Protein AF-A0A6M1KVC0-F1 (afdb_monomer_lite)

Sequence (128 aa):
MLDNHPVDYFQGQLWMDVLYTNIQKSKETQLKGFWIYEFRTRIKNKGYGSLLLSEALWYISQHFGTSIEFEGWLSFVDERDPENHARRDHIYQKFGFEIDGEYTYLRGISLEKILEEKAKRNRRNRSS

Structure (mmCIF, N/CA/C/O backbone):
data_AF-A0A6M1KVC0-F1
#
_entry.id   AF-A0A6M1KVC0-F1
#
loop_
_atom_site.group_PDB
_atom_site.id
_atom_site.type_symbol
_atom_site.label_atom_id
_atom_site.label_alt_id
_atom_site.label_comp_id
_atom_site.label_asym_id
_atom_site.label_entity_id
_atom_site.label_seq_id
_atom_site.pdbx_PDB_ins_code
_atom_site.Cartn_x
_atom_site.Cartn_y
_atom_site.Cartn_z
_atom_site.occupancy
_atom_site.B_iso_or_equiv
_atom_site.auth_seq_id
_atom_site.auth_comp_id
_atom_site.auth_asym_id
_atom_site.auth_atom_id
_atom_site.pdbx_PDB_model_num
ATOM 1 N N . MET A 1 1 ? 35.237 -21.350 0.167 1.00 38.47 1 MET A N 1
ATOM 2 C CA . MET A 1 1 ? 34.481 -21.347 -1.098 1.00 38.47 1 MET A CA 1
ATOM 3 C C . MET A 1 1 ? 33.023 -21.239 -0.709 1.00 38.47 1 MET A C 1
ATOM 5 O O . MET A 1 1 ? 32.536 -22.155 -0.069 1.00 38.47 1 MET A O 1
ATOM 9 N N . LEU A 1 2 ? 32.418 -20.068 -0.909 1.00 41.12 2 LEU A N 1
ATOM 10 C CA . LEU A 1 2 ? 31.008 -19.826 -0.602 1.00 41.12 2 LEU A CA 1
ATOM 11 C C . LEU A 1 2 ? 30.175 -20.347 -1.771 1.00 41.12 2 LEU A C 1
ATOM 13 O O . LEU A 1 2 ? 30.508 -20.081 -2.925 1.00 41.12 2 LEU A O 1
ATOM 17 N N . ASP A 1 3 ? 29.147 -21.117 -1.442 1.00 41.72 3 ASP A N 1
ATOM 18 C CA . ASP A 1 3 ? 28.266 -21.802 -2.373 1.00 41.72 3 ASP A CA 1
ATOM 19 C C . ASP A 1 3 ? 27.636 -20.848 -3.396 1.00 41.72 3 ASP A C 1
ATOM 21 O O . ASP A 1 3 ? 26.901 -19.918 -3.060 1.00 41.72 3 ASP A O 1
ATOM 25 N N . ASN A 1 4 ? 27.896 -21.130 -4.673 1.00 46.66 4 ASN A N 1
ATOM 26 C CA . ASN A 1 4 ? 27.157 -20.595 -5.810 1.00 46.66 4 ASN A CA 1
ATOM 27 C C . ASN A 1 4 ? 25.770 -21.253 -5.871 1.00 46.66 4 ASN A C 1
ATOM 29 O O . ASN A 1 4 ? 25.509 -22.093 -6.732 1.00 46.66 4 ASN A O 1
ATOM 33 N N . HIS A 1 5 ? 24.866 -20.873 -4.974 1.00 42.44 5 HIS A N 1
ATOM 34 C CA . HIS A 1 5 ? 23.443 -21.093 -5.203 1.00 42.44 5 HIS A CA 1
ATOM 35 C C . HIS A 1 5 ? 22.883 -19.896 -5.987 1.00 42.44 5 HIS A C 1
ATOM 37 O O . HIS A 1 5 ? 22.816 -18.797 -5.430 1.00 42.44 5 HIS A O 1
ATOM 43 N N . PRO A 1 6 ? 22.453 -20.056 -7.254 1.00 47.53 6 PRO A N 1
ATOM 44 C CA . PRO A 1 6 ? 21.646 -19.046 -7.915 1.00 47.53 6 PRO A CA 1
ATOM 45 C C . PRO A 1 6 ? 20.246 -19.157 -7.318 1.00 47.53 6 PRO A C 1
ATOM 47 O O . PRO A 1 6 ? 19.381 -19.863 -7.828 1.00 47.53 6 PRO A O 1
ATOM 50 N N . VAL A 1 7 ? 20.035 -18.544 -6.159 1.00 49.78 7 VAL A N 1
ATOM 51 C CA . VAL A 1 7 ? 18.685 -18.420 -5.629 1.00 49.78 7 VAL A CA 1
ATOM 52 C C . VAL A 1 7 ? 18.113 -17.145 -6.242 1.00 49.78 7 VAL A C 1
ATOM 54 O O . VAL A 1 7 ? 18.458 -16.036 -5.838 1.00 49.78 7 VAL A O 1
ATOM 57 N N . ASP A 1 8 ? 17.253 -17.309 -7.244 1.00 60.81 8 ASP A N 1
ATOM 58 C CA . ASP A 1 8 ? 16.435 -16.257 -7.860 1.00 60.81 8 ASP A CA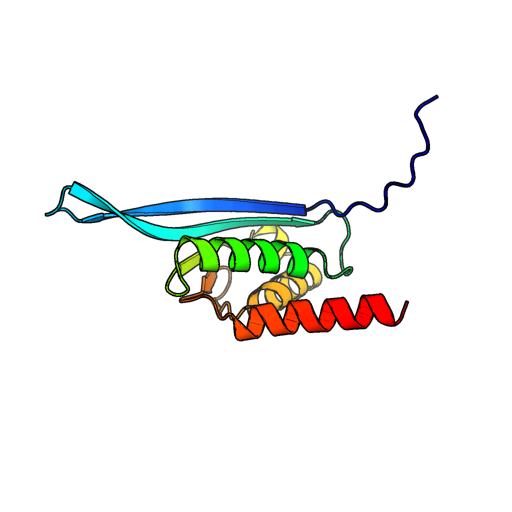 1
ATOM 59 C C . ASP A 1 8 ? 15.344 -15.756 -6.884 1.00 60.81 8 ASP A C 1
ATOM 61 O O . ASP A 1 8 ? 14.153 -15.757 -7.195 1.00 60.81 8 ASP A O 1
ATOM 65 N N . TYR A 1 9 ? 15.698 -15.377 -5.651 1.00 65.12 9 TYR A N 1
ATOM 66 C CA . TYR A 1 9 ? 14.710 -14.929 -4.666 1.00 65.12 9 TYR A CA 1
ATOM 67 C C . TYR A 1 9 ? 14.445 -13.427 -4.764 1.00 65.12 9 TYR A C 1
ATOM 69 O O . TYR A 1 9 ? 15.340 -12.588 -4.897 1.00 65.12 9 TYR A O 1
ATOM 77 N N . PHE A 1 10 ? 13.167 -13.075 -4.652 1.00 74.62 10 PHE A N 1
ATOM 78 C CA . PHE A 1 10 ? 12.741 -11.702 -4.446 1.00 74.62 10 PHE A CA 1
ATOM 79 C C . PHE A 1 10 ? 13.040 -11.278 -2.999 1.00 74.62 10 PHE A C 1
ATOM 81 O O . PHE A 1 10 ? 12.610 -11.932 -2.052 1.00 74.62 10 PHE A O 1
ATOM 88 N N . GLN A 1 11 ? 13.733 -10.147 -2.835 1.00 80.94 11 GLN A N 1
ATOM 89 C CA . GLN A 1 11 ? 13.882 -9.465 -1.551 1.00 80.94 11 GLN A CA 1
ATOM 90 C C . GLN A 1 11 ? 13.275 -8.059 -1.626 1.00 80.94 11 GLN A C 1
ATOM 92 O O . GLN A 1 11 ? 13.700 -7.215 -2.429 1.00 80.94 11 GLN A O 1
ATOM 97 N N . GLY A 1 12 ? 12.305 -7.803 -0.752 1.00 85.88 12 GLY A N 1
ATOM 98 C CA . GLY A 1 12 ? 11.697 -6.496 -0.545 1.00 85.88 12 GLY A CA 1
ATOM 99 C C . GLY A 1 12 ? 11.315 -6.284 0.915 1.00 85.88 12 GLY A C 1
ATOM 100 O O . GLY A 1 12 ? 11.240 -7.234 1.692 1.00 85.88 12 GLY A O 1
ATOM 101 N N . GLN A 1 13 ? 11.126 -5.024 1.283 1.00 89.50 13 GLN A N 1
ATOM 102 C CA . GLN A 1 13 ? 10.809 -4.580 2.634 1.00 89.50 13 GLN A CA 1
ATOM 103 C C . GLN A 1 13 ? 9.689 -3.542 2.564 1.00 89.50 13 GLN A C 1
ATOM 105 O O . GLN A 1 13 ? 9.729 -2.640 1.726 1.00 89.50 13 GLN A O 1
ATOM 110 N N . LEU A 1 14 ? 8.703 -3.690 3.445 1.00 90.38 14 LEU A N 1
ATOM 111 C CA . LEU A 1 14 ? 7.606 -2.752 3.652 1.00 90.38 14 LEU A CA 1
ATOM 112 C C . LEU A 1 14 ? 7.555 -2.450 5.148 1.00 90.38 14 LEU A C 1
ATOM 114 O O . LEU A 1 14 ? 7.411 -3.369 5.952 1.00 90.38 14 LEU A O 1
ATOM 118 N N . TRP A 1 15 ? 7.768 -1.190 5.507 1.00 90.94 15 TRP A N 1
ATOM 119 C CA . TRP A 1 15 ? 7.845 -0.729 6.889 1.00 90.94 15 TRP A CA 1
ATOM 120 C C . TRP A 1 15 ? 6.569 0.028 7.206 1.00 90.94 15 TRP A C 1
ATOM 122 O O . TRP A 1 15 ? 6.254 1.015 6.533 1.00 90.94 15 TRP A O 1
ATOM 132 N N . MET A 1 16 ? 5.835 -0.465 8.201 1.00 92.69 16 MET A N 1
ATOM 133 C CA . MET A 1 16 ? 4.544 0.087 8.578 1.00 92.69 16 MET A CA 1
ATOM 134 C C . MET A 1 16 ? 4.378 0.131 10.088 1.00 92.69 16 MET A C 1
ATOM 136 O O . MET A 1 16 ? 4.718 -0.843 10.761 1.00 92.69 16 MET A O 1
ATOM 140 N N . ASP A 1 17 ? 3.758 1.200 10.573 1.00 93.56 17 ASP A N 1
ATOM 141 C CA . ASP A 1 17 ? 3.148 1.215 11.898 1.00 93.56 17 ASP A CA 1
ATOM 142 C C . ASP A 1 17 ? 1.685 0.795 11.813 1.00 93.56 17 ASP A C 1
ATOM 144 O O . ASP A 1 17 ? 1.009 0.980 10.797 1.00 93.56 17 ASP A O 1
ATOM 148 N N . VAL A 1 18 ? 1.189 0.239 12.915 1.00 92.69 18 VAL A N 1
ATOM 149 C CA . VAL A 1 18 ? -0.220 -0.112 13.079 1.00 92.69 18 VAL A CA 1
ATOM 150 C C . VAL A 1 18 ? -0.889 0.959 13.927 1.00 92.69 18 VAL A C 1
ATOM 152 O O . VAL A 1 18 ? -0.480 1.216 15.058 1.00 92.69 18 VAL A O 1
ATOM 155 N N . LEU A 1 19 ? -1.933 1.576 13.385 1.00 90.44 19 LEU A N 1
ATOM 156 C CA . LEU A 1 19 ? -2.656 2.660 14.029 1.00 90.44 19 LEU A CA 1
ATOM 157 C C . LEU A 1 19 ? -3.898 2.102 14.715 1.00 90.44 19 LEU A C 1
ATOM 159 O O . LEU A 1 19 ? -4.809 1.592 14.065 1.00 90.44 19 LEU A O 1
ATOM 163 N N . TYR A 1 20 ? -3.953 2.245 16.032 1.00 88.75 20 TYR A N 1
ATOM 164 C CA . TYR A 1 20 ? -5.104 1.880 16.846 1.00 88.75 20 TYR A CA 1
ATOM 165 C C . TYR A 1 20 ? -5.755 3.130 17.432 1.00 88.75 20 TYR A C 1
ATOM 167 O O . TYR A 1 20 ? -5.065 4.051 17.866 1.00 88.75 20 TYR A O 1
ATOM 175 N N . THR A 1 21 ? -7.086 3.155 17.480 1.00 83.75 21 THR A N 1
ATOM 176 C CA . THR A 1 21 ? -7.843 4.198 18.175 1.00 83.75 21 THR A CA 1
ATOM 177 C C . THR A 1 21 ? -8.467 3.646 19.450 1.00 83.75 21 THR A C 1
ATOM 179 O O . THR A 1 21 ? -8.972 2.521 19.478 1.00 83.75 21 THR A O 1
ATOM 182 N N . ASN A 1 22 ? -8.424 4.446 20.515 1.00 77.00 22 ASN A N 1
ATOM 183 C CA . ASN A 1 22 ? -9.124 4.152 21.758 1.00 77.00 22 ASN A CA 1
ATOM 184 C C . ASN A 1 22 ? -10.521 4.756 21.695 1.00 77.00 22 ASN A C 1
ATOM 186 O O . ASN A 1 22 ? -10.684 5.979 21.659 1.00 77.00 22 ASN A O 1
ATOM 190 N N . ILE A 1 23 ? -11.541 3.907 21.767 1.00 71.12 23 ILE A N 1
ATOM 191 C CA . ILE A 1 23 ? -12.908 4.375 21.952 1.00 71.12 23 ILE A CA 1
ATOM 192 C C . ILE A 1 23 ? -13.041 4.730 23.438 1.00 71.12 23 ILE A C 1
ATOM 194 O O . ILE A 1 23 ? -13.230 3.860 24.288 1.00 71.12 23 ILE A O 1
ATOM 198 N N . GLN A 1 24 ? -12.912 6.026 23.763 1.00 59.78 24 GLN A N 1
ATOM 199 C CA . GLN A 1 24 ? -12.833 6.555 25.141 1.00 59.78 24 GLN A CA 1
ATOM 200 C C . GLN A 1 24 ? -13.958 6.077 26.082 1.00 59.78 24 GLN A C 1
ATOM 202 O O . GLN A 1 24 ? -13.806 6.157 27.298 1.00 59.78 24 GLN A O 1
ATOM 207 N N . LYS A 1 25 ? -15.074 5.563 25.547 1.00 59.19 25 LYS A N 1
ATOM 208 C CA . LYS A 1 25 ? -16.200 5.035 26.329 1.00 59.19 25 LYS A CA 1
ATOM 209 C C . LYS A 1 25 ? -16.193 3.518 26.560 1.00 59.19 25 LYS A C 1
ATOM 211 O O . LYS A 1 25 ? -16.791 3.103 27.546 1.00 59.19 25 LYS A O 1
ATOM 216 N N . SER A 1 26 ? -15.557 2.696 25.717 1.00 63.88 26 SER A N 1
ATOM 217 C CA . SER A 1 26 ? -15.686 1.225 25.802 1.00 63.88 26 SER A CA 1
ATOM 218 C C . SER A 1 26 ? -14.456 0.493 26.347 1.00 63.88 26 SER A C 1
ATOM 220 O O . SER A 1 26 ? -14.555 -0.695 26.630 1.00 63.88 26 SER A O 1
ATOM 222 N N . LYS A 1 27 ? -13.308 1.169 26.538 1.00 64.12 27 LYS A N 1
ATOM 223 C CA . LYS A 1 27 ? -11.991 0.521 26.772 1.00 64.12 27 LYS A CA 1
ATOM 224 C C . LYS A 1 27 ? -11.588 -0.464 25.661 1.00 64.12 27 LYS A C 1
ATOM 226 O O . LYS A 1 27 ? -10.641 -1.225 25.841 1.00 64.12 27 LYS A O 1
ATOM 231 N N . GLU A 1 28 ? -12.284 -0.453 24.529 1.00 72.19 28 GLU A N 1
ATOM 232 C CA . GLU A 1 28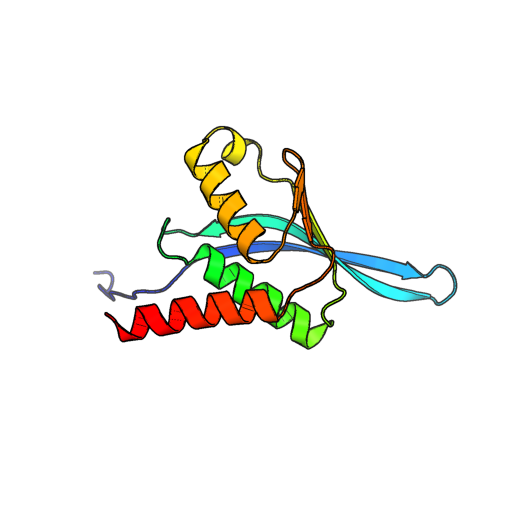 ? -11.938 -1.268 23.375 1.00 72.19 28 GLU A CA 1
ATOM 233 C C . GLU A 1 28 ? -11.004 -0.477 22.467 1.00 72.19 28 GLU A C 1
ATOM 235 O O . GLU A 1 28 ? -11.214 0.709 22.176 1.00 72.19 28 GLU A O 1
ATOM 240 N N . THR A 1 29 ? -9.966 -1.167 22.018 1.00 77.75 29 THR A N 1
ATOM 241 C CA . THR A 1 29 ? -9.028 -0.660 21.032 1.00 77.75 29 THR A CA 1
ATOM 242 C C . THR A 1 29 ? -9.468 -1.156 19.661 1.00 77.75 29 THR A C 1
ATOM 244 O O . THR A 1 29 ? -9.556 -2.365 19.445 1.00 77.75 29 THR A O 1
ATOM 247 N N . GLN A 1 30 ? -9.727 -0.246 18.723 1.00 83.94 30 GLN A N 1
ATOM 248 C CA . GLN A 1 30 ? -10.088 -0.604 17.352 1.00 83.94 30 GLN A CA 1
ATOM 249 C C . GLN A 1 30 ? -8.923 -0.309 16.410 1.00 83.94 30 GLN A C 1
ATOM 251 O O . GLN A 1 30 ? -8.308 0.758 16.488 1.00 83.94 30 GLN A O 1
ATOM 256 N N . LEU A 1 31 ? -8.615 -1.251 15.516 1.00 87.88 31 LEU A N 1
ATOM 257 C CA . LEU A 1 31 ? -7.676 -1.004 14.426 1.00 87.88 31 LEU A CA 1
ATOM 258 C C . LEU A 1 31 ? -8.240 0.110 13.536 1.00 87.88 31 LEU A C 1
ATOM 260 O O . LEU A 1 31 ? -9.327 -0.037 12.980 1.00 87.88 31 LEU A O 1
ATOM 264 N N . LYS A 1 32 ? -7.500 1.212 13.417 1.00 87.44 32 LYS A N 1
ATOM 265 C CA . LYS A 1 32 ? -7.827 2.330 12.528 1.00 87.44 32 LYS A CA 1
ATOM 266 C C . LYS A 1 32 ? -7.241 2.092 11.136 1.00 87.44 32 LYS A C 1
ATOM 268 O O . LYS A 1 32 ? -7.933 2.247 10.139 1.00 87.44 32 LYS A O 1
ATOM 273 N N . GLY A 1 33 ? -5.965 1.722 11.073 1.00 94.00 33 GLY A N 1
ATOM 274 C CA . GLY A 1 33 ? -5.242 1.690 9.809 1.00 94.00 33 GLY A CA 1
ATOM 275 C C . GLY A 1 33 ? -3.764 1.382 9.962 1.00 94.00 33 GLY A C 1
ATOM 276 O O . GLY A 1 33 ? -3.313 0.933 11.017 1.00 94.00 33 GLY A O 1
ATOM 277 N N . PHE A 1 34 ? -3.012 1.653 8.903 1.00 95.19 34 PHE A N 1
ATOM 278 C CA . PHE A 1 34 ? -1.567 1.464 8.857 1.00 95.19 34 PHE A CA 1
ATOM 279 C C . PHE A 1 34 ? -0.880 2.723 8.337 1.00 95.19 34 PHE A C 1
ATOM 281 O O . PHE A 1 34 ? -1.365 3.364 7.407 1.00 95.19 34 PHE A O 1
ATOM 288 N N . TRP A 1 35 ? 0.274 3.046 8.912 1.00 94.38 35 TRP A N 1
ATOM 289 C CA . TRP A 1 35 ? 1.131 4.112 8.410 1.00 94.38 35 TRP A CA 1
ATOM 290 C C . TRP A 1 35 ? 2.319 3.520 7.661 1.00 94.38 35 TRP A C 1
ATOM 292 O O . TRP A 1 35 ? 3.121 2.822 8.270 1.00 94.38 35 TRP A O 1
ATOM 302 N N . ILE A 1 36 ? 2.469 3.790 6.366 1.00 91.88 36 ILE A N 1
ATOM 303 C CA . ILE A 1 36 ? 3.593 3.323 5.550 1.00 91.88 36 ILE A CA 1
ATOM 304 C C . ILE A 1 36 ? 4.734 4.341 5.635 1.00 91.88 36 ILE A C 1
ATOM 306 O O . ILE A 1 36 ? 4.595 5.485 5.208 1.00 91.88 36 ILE A O 1
ATOM 310 N N . TYR A 1 37 ? 5.889 3.908 6.140 1.00 86.25 37 TYR A N 1
ATOM 311 C CA . TYR A 1 37 ? 7.109 4.725 6.158 1.00 86.25 37 TYR A CA 1
ATOM 312 C C . TYR A 1 37 ? 7.959 4.499 4.926 1.00 86.25 37 TYR A C 1
ATOM 314 O O . TYR A 1 37 ? 8.464 5.428 4.301 1.00 86.25 37 TYR A O 1
ATOM 322 N N . GLU A 1 38 ? 8.177 3.229 4.608 1.00 80.31 38 GLU A N 1
ATOM 323 C CA . GLU A 1 38 ? 9.181 2.882 3.631 1.00 80.31 38 GLU A CA 1
ATOM 324 C C . GLU A 1 38 ? 8.834 1.611 2.881 1.00 80.31 38 GLU A C 1
ATOM 326 O O . GLU A 1 38 ? 8.271 0.650 3.405 1.00 80.31 38 GLU A O 1
ATOM 331 N N . PHE A 1 39 ? 9.214 1.629 1.614 1.00 81.12 39 PHE A N 1
ATOM 332 C CA . PHE A 1 39 ? 8.984 0.564 0.679 1.00 81.12 39 PHE A CA 1
ATOM 333 C C . PHE A 1 39 ? 10.206 0.416 -0.223 1.00 81.12 39 PHE A C 1
ATOM 335 O O . PHE A 1 39 ? 10.537 1.310 -1.006 1.00 81.12 39 PHE A O 1
ATOM 342 N N . ARG A 1 40 ? 10.896 -0.722 -0.110 1.00 82.62 40 ARG A N 1
ATOM 343 C CA . ARG A 1 40 ? 12.159 -0.980 -0.811 1.00 82.62 40 ARG A CA 1
ATOM 344 C C . ARG A 1 40 ? 12.157 -2.345 -1.474 1.00 82.62 40 ARG A C 1
ATOM 346 O O . ARG A 1 40 ? 11.721 -3.343 -0.909 1.00 82.62 40 ARG A O 1
ATOM 353 N N . THR A 1 41 ? 12.729 -2.401 -2.669 1.00 83.12 41 THR A N 1
ATOM 354 C CA . THR A 1 41 ? 13.002 -3.649 -3.389 1.00 83.12 41 THR A CA 1
ATOM 355 C C . THR A 1 41 ? 14.421 -3.616 -3.918 1.00 83.12 41 THR A C 1
ATOM 357 O O . THR A 1 41 ? 14.823 -2.610 -4.501 1.00 83.12 41 THR A O 1
ATOM 360 N N . ARG A 1 42 ? 15.164 -4.719 -3.774 1.00 79.94 42 ARG A N 1
ATOM 361 C CA . ARG A 1 42 ? 16.570 -4.781 -4.204 1.00 79.94 42 ARG A CA 1
ATOM 362 C C . ARG A 1 42 ? 16.741 -4.590 -5.715 1.00 79.94 42 ARG A C 1
ATOM 364 O O . ARG A 1 42 ? 17.682 -3.935 -6.148 1.00 79.94 42 ARG A O 1
ATOM 371 N N . ILE A 1 43 ? 15.831 -5.153 -6.511 1.00 79.94 43 ILE A N 1
ATOM 372 C CA . ILE A 1 43 ? 15.859 -5.082 -7.977 1.00 79.94 43 ILE A CA 1
ATOM 373 C C . ILE A 1 43 ? 14.667 -4.250 -8.458 1.00 79.94 43 ILE A C 1
ATOM 375 O O . ILE A 1 43 ? 13.513 -4.576 -8.164 1.00 79.94 43 ILE A O 1
ATOM 379 N N . LYS A 1 44 ? 14.949 -3.177 -9.204 1.00 81.25 44 LYS A N 1
ATOM 380 C CA . LYS A 1 44 ? 13.940 -2.268 -9.769 1.00 81.25 44 LYS A CA 1
ATOM 381 C C . LYS A 1 44 ? 13.289 -2.872 -11.026 1.00 81.25 44 LYS A C 1
ATOM 383 O O . LYS A 1 44 ? 13.844 -3.761 -11.664 1.00 81.25 44 LYS A O 1
ATOM 388 N N . ASN A 1 45 ? 12.097 -2.388 -11.381 1.00 79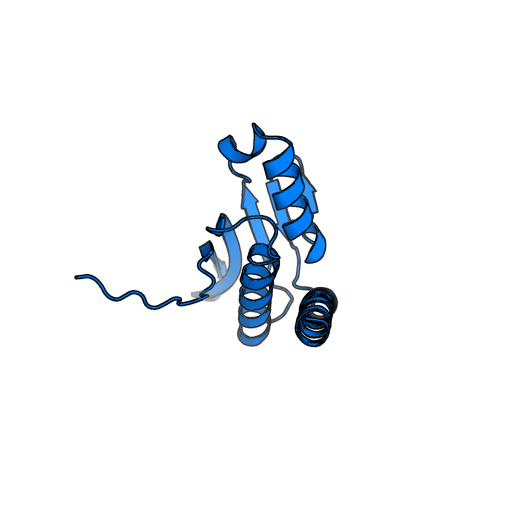.38 45 ASN A N 1
ATOM 389 C CA . ASN A 1 45 ? 11.394 -2.680 -12.646 1.00 79.38 45 ASN A CA 1
ATOM 390 C C . ASN A 1 45 ? 11.067 -4.162 -12.941 1.00 79.38 45 ASN A C 1
ATOM 392 O O . ASN A 1 45 ? 10.745 -4.517 -14.071 1.00 79.38 45 ASN A O 1
ATOM 396 N N . LYS A 1 46 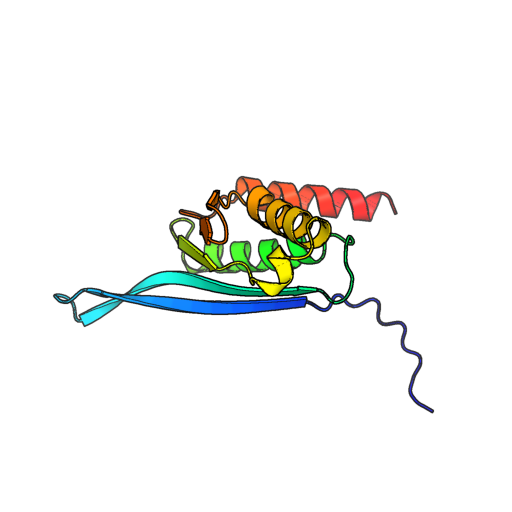? 11.058 -5.029 -11.921 1.00 83.38 46 LYS A N 1
ATOM 397 C CA . LYS A 1 46 ? 10.630 -6.441 -12.032 1.00 83.38 46 LYS A CA 1
ATOM 398 C C . LYS A 1 46 ? 9.211 -6.710 -11.512 1.00 83.38 46 LYS A C 1
ATOM 400 O O . LYS A 1 46 ? 8.793 -7.854 -11.401 1.00 83.38 46 LYS A O 1
ATOM 405 N N . GLY A 1 47 ? 8.457 -5.665 -11.156 1.00 86.06 47 GLY A N 1
ATOM 406 C CA . GLY A 1 47 ? 7.115 -5.799 -10.561 1.00 86.06 47 GLY A CA 1
ATOM 407 C C . GLY A 1 47 ? 7.110 -6.254 -9.095 1.00 86.06 47 GLY A C 1
ATOM 408 O O . GLY A 1 47 ? 6.055 -6.360 -8.485 1.00 86.06 47 GLY A O 1
ATOM 409 N N . TYR A 1 48 ? 8.288 -6.456 -8.515 1.00 87.38 48 TYR A N 1
ATOM 410 C CA . TYR A 1 48 ? 8.530 -6.836 -7.125 1.00 87.38 48 TYR A CA 1
ATOM 411 C C . TYR A 1 48 ? 7.901 -5.906 -6.094 1.00 87.38 48 TYR A C 1
ATOM 413 O O . TYR A 1 48 ? 7.412 -6.354 -5.062 1.00 87.38 48 TYR A O 1
ATOM 421 N N . GLY A 1 49 ? 7.851 -4.614 -6.403 1.00 89.38 49 GLY A N 1
ATOM 422 C CA . GLY A 1 49 ? 7.155 -3.676 -5.548 1.00 89.38 49 GLY A CA 1
ATOM 423 C C . GLY A 1 49 ? 5.644 -3.928 -5.533 1.00 89.38 49 GLY A C 1
ATOM 424 O O . GLY A 1 49 ? 5.049 -4.097 -4.472 1.00 89.38 49 GLY A O 1
ATOM 425 N N . SER A 1 50 ? 5.032 -4.014 -6.716 1.00 91.38 50 SER A N 1
ATOM 426 C CA . SER A 1 50 ? 3.609 -4.341 -6.834 1.00 91.38 50 SER A CA 1
ATOM 427 C C . SER A 1 50 ? 3.285 -5.696 -6.202 1.00 91.38 50 SER A C 1
ATOM 429 O O . SER A 1 50 ? 2.233 -5.840 -5.595 1.00 91.38 50 SER A O 1
ATOM 431 N N . LEU A 1 51 ? 4.196 -6.670 -6.291 1.00 91.19 51 LEU A N 1
ATOM 432 C CA . LEU A 1 51 ? 4.066 -7.953 -5.609 1.00 91.19 51 LEU A CA 1
ATOM 433 C C . LEU A 1 51 ? 3.960 -7.782 -4.090 1.00 91.19 51 LEU A C 1
ATOM 435 O O . LEU A 1 51 ? 2.981 -8.222 -3.497 1.00 91.19 51 LEU A O 1
ATOM 439 N N . LEU A 1 52 ? 4.952 -7.140 -3.473 1.00 91.94 52 LEU A N 1
ATOM 440 C CA . LEU A 1 52 ? 5.001 -6.982 -2.022 1.00 91.94 52 LEU A CA 1
ATOM 441 C C . LEU A 1 52 ? 3.771 -6.244 -1.487 1.00 91.94 52 LEU A C 1
ATOM 443 O O . LEU A 1 52 ? 3.141 -6.710 -0.542 1.00 91.94 52 LEU A O 1
ATOM 447 N N . LEU A 1 53 ? 3.407 -5.130 -2.127 1.00 93.38 53 LEU A N 1
ATOM 448 C CA . LEU A 1 53 ? 2.246 -4.345 -1.721 1.00 93.38 53 LEU A CA 1
ATOM 449 C C . LEU A 1 53 ? 0.940 -5.129 -1.928 1.00 93.38 53 LEU A C 1
ATOM 451 O O . LEU A 1 53 ? 0.078 -5.120 -1.057 1.00 93.38 53 LEU A O 1
ATOM 455 N N . SER A 1 54 ? 0.817 -5.884 -3.025 1.00 94.81 54 SER A N 1
ATOM 456 C CA . SER A 1 54 ? -0.347 -6.739 -3.281 1.00 94.81 54 SER A CA 1
ATOM 457 C C . SER A 1 54 ? -0.541 -7.813 -2.212 1.00 94.81 54 SER A C 1
ATOM 459 O O . SER A 1 54 ? -1.672 -8.017 -1.772 1.00 94.81 54 SER A O 1
ATOM 461 N N . GLU A 1 55 ? 0.523 -8.507 -1.796 1.00 93.81 55 GLU A N 1
ATOM 462 C CA . GLU A 1 55 ? 0.403 -9.547 -0.767 1.00 93.81 55 GLU A CA 1
ATOM 463 C C . GLU A 1 55 ? 0.128 -8.945 0.617 1.00 93.81 55 GLU A C 1
ATOM 465 O O . GLU A 1 55 ? -0.687 -9.494 1.357 1.00 93.81 55 GLU A O 1
ATOM 470 N N . ALA A 1 56 ? 0.720 -7.789 0.940 1.00 94.75 56 ALA A N 1
ATOM 471 C CA . ALA A 1 56 ? 0.445 -7.077 2.187 1.00 94.75 56 ALA A CA 1
ATOM 472 C C . ALA A 1 56 ? -1.018 -6.610 2.275 1.00 94.75 56 ALA A C 1
ATOM 474 O O . ALA A 1 56 ? -1.707 -6.921 3.246 1.00 94.75 56 ALA A O 1
ATOM 475 N N . LEU A 1 57 ? -1.522 -5.928 1.239 1.00 96.06 57 LEU A N 1
ATOM 476 C CA . LEU A 1 57 ? -2.916 -5.474 1.186 1.00 96.06 57 LEU A CA 1
ATOM 477 C C . LEU A 1 57 ? -3.891 -6.654 1.189 1.00 96.06 57 LEU A C 1
ATOM 479 O O . LEU A 1 57 ? -4.923 -6.599 1.854 1.00 96.06 57 LEU A O 1
ATOM 483 N N . TRP A 1 58 ? -3.561 -7.742 0.483 1.00 96.44 58 TRP A N 1
ATOM 484 C CA . TRP A 1 58 ? -4.368 -8.957 0.518 1.00 96.44 58 TRP A CA 1
ATOM 485 C C . TRP A 1 58 ? -4.444 -9.514 1.938 1.00 96.44 58 TRP A C 1
ATOM 487 O O . TRP A 1 58 ? -5.545 -9.657 2.457 1.00 96.44 58 TRP A O 1
ATOM 497 N N . TYR A 1 59 ? -3.305 -9.757 2.592 1.00 95.88 59 TYR A N 1
ATOM 498 C CA . TYR A 1 59 ? -3.263 -10.257 3.967 1.00 95.88 59 TYR A CA 1
ATOM 499 C C . TYR A 1 59 ? -4.102 -9.385 4.908 1.00 95.88 59 TYR A C 1
ATOM 501 O O . TYR A 1 59 ? -5.000 -9.887 5.583 1.00 95.88 59 TYR A O 1
ATOM 509 N N . ILE A 1 60 ? -3.881 -8.069 4.889 1.00 95.25 60 ILE A N 1
ATOM 510 C CA . ILE A 1 60 ? -4.610 -7.133 5.749 1.00 95.25 60 ILE A CA 1
ATOM 511 C C . ILE A 1 60 ? -6.115 -7.194 5.463 1.00 95.25 60 ILE A C 1
ATOM 513 O O . ILE A 1 60 ? -6.903 -7.293 6.401 1.00 95.25 60 ILE A O 1
ATOM 517 N N . SER A 1 61 ? -6.522 -7.246 4.190 1.00 95.38 61 SER A N 1
ATOM 518 C CA . SER A 1 61 ? -7.940 -7.338 3.825 1.00 95.38 61 SER A CA 1
ATOM 519 C C . SER A 1 61 ? -8.626 -8.606 4.336 1.00 95.38 61 SER A C 1
ATOM 521 O O . SER A 1 61 ? -9.788 -8.554 4.728 1.00 95.38 61 SER A O 1
ATOM 523 N N . GLN A 1 62 ? -7.916 -9.740 4.355 1.00 95.94 62 GLN A N 1
ATOM 524 C CA . GLN A 1 62 ? -8.484 -11.011 4.806 1.00 95.94 62 GLN A CA 1
ATOM 525 C C . GLN A 1 62 ? -8.632 -11.066 6.330 1.00 95.94 62 GLN A C 1
ATOM 527 O O . GLN A 1 62 ? -9.543 -11.718 6.830 1.00 95.94 62 GLN A O 1
ATOM 532 N N . HIS A 1 63 ? -7.750 -10.386 7.066 1.00 93.81 63 HIS A N 1
ATOM 533 C CA . HIS A 1 63 ? -7.744 -10.416 8.530 1.00 93.81 63 HIS A CA 1
ATOM 534 C C . HIS A 1 63 ? -8.562 -9.296 9.175 1.00 93.81 63 HIS A C 1
ATOM 536 O O . HIS A 1 63 ? -9.121 -9.495 10.251 1.00 93.81 63 HIS A O 1
ATOM 542 N N . PHE A 1 64 ? -8.636 -8.133 8.532 1.00 91.25 64 PHE A N 1
ATOM 543 C CA . PHE A 1 64 ? -9.202 -6.921 9.125 1.00 91.25 64 PHE A CA 1
ATOM 544 C C . PHE A 1 64 ? -10.322 -6.294 8.284 1.00 91.25 64 PHE A C 1
ATOM 546 O O . PHE A 1 64 ? -10.915 -5.296 8.689 1.00 91.25 64 PHE A O 1
ATOM 553 N N . GLY A 1 65 ? -10.642 -6.887 7.131 1.00 92.62 65 GLY A N 1
ATOM 554 C CA . GLY A 1 65 ? -11.623 -6.361 6.189 1.00 92.62 65 GLY A CA 1
ATOM 555 C C . GLY A 1 65 ? -11.052 -5.287 5.262 1.00 92.62 65 GLY A C 1
ATOM 556 O O . GLY A 1 65 ? -9.883 -4.912 5.320 1.00 92.62 65 GLY A O 1
ATOM 557 N N . THR A 1 66 ? -11.893 -4.795 4.355 1.00 95.12 66 THR A N 1
ATOM 558 C CA . THR A 1 66 ? -11.482 -3.869 3.288 1.00 95.12 66 THR A CA 1
ATOM 559 C C . THR A 1 66 ? -11.592 -2.396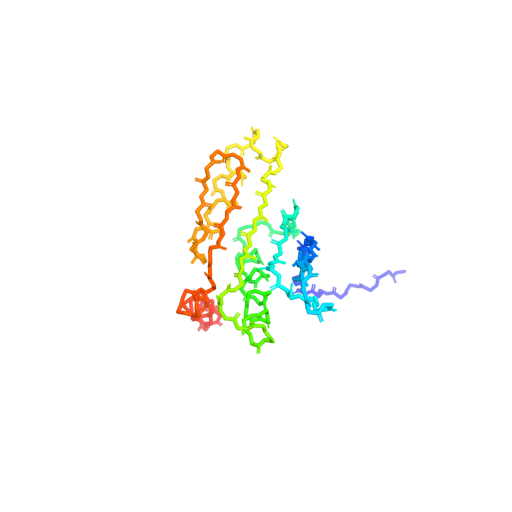 3.668 1.00 95.12 66 THR A C 1
ATOM 561 O O . THR A 1 66 ? -11.070 -1.558 2.946 1.00 95.12 66 THR A O 1
ATOM 564 N N . SER A 1 67 ? -12.237 -2.061 4.786 1.00 93.31 67 SER A N 1
ATOM 565 C CA . SER A 1 67 ? -12.428 -0.670 5.235 1.00 93.31 67 SER A CA 1
ATOM 566 C C . SER A 1 67 ? -11.222 -0.092 5.988 1.00 93.31 67 SER A C 1
ATOM 568 O O . SER A 1 67 ? -11.345 0.937 6.639 1.00 93.31 67 SER A O 1
ATOM 570 N N . ILE A 1 68 ? -10.080 -0.780 5.950 1.00 93.25 68 ILE A N 1
ATOM 571 C CA . ILE A 1 68 ? -8.843 -0.355 6.603 1.00 93.25 68 ILE A CA 1
ATOM 572 C C . ILE A 1 68 ? -8.166 0.743 5.787 1.00 93.25 68 ILE A C 1
ATOM 574 O O . ILE A 1 68 ? -7.966 0.595 4.578 1.00 93.25 68 ILE A O 1
ATOM 578 N N . GLU A 1 69 ? -7.771 1.806 6.481 1.00 94.62 69 GLU A N 1
ATOM 579 C CA . GLU A 1 69 ? -7.081 2.951 5.900 1.00 94.62 69 GLU A CA 1
ATOM 580 C C . GLU A 1 69 ? -5.559 2.748 5.895 1.00 94.62 69 GLU A C 1
ATOM 582 O O . GLU A 1 69 ? -4.984 2.138 6.803 1.00 94.62 69 GLU A O 1
ATOM 587 N N . PHE A 1 70 ? -4.900 3.290 4.873 1.00 95.50 70 PHE A N 1
ATOM 588 C CA . PHE A 1 70 ? -3.448 3.421 4.818 1.00 95.50 70 PHE A CA 1
ATOM 589 C C . PHE A 1 70 ? -3.089 4.873 4.575 1.00 95.50 70 PHE A C 1
ATOM 591 O O . PHE A 1 70 ? -3.719 5.542 3.762 1.00 95.50 70 PHE A O 1
ATOM 598 N N . GLU A 1 71 ? -2.047 5.330 5.244 1.00 95.12 71 GLU A N 1
ATOM 599 C CA . GLU A 1 71 ? -1.524 6.687 5.139 1.00 95.12 71 GLU A CA 1
ATOM 600 C C . GLU A 1 71 ? 0.007 6.622 5.136 1.00 95.12 71 GLU A C 1
ATOM 602 O O . GLU A 1 71 ? 0.580 5.638 5.600 1.00 95.12 71 GLU A O 1
ATOM 607 N N . GLY A 1 72 ? 0.702 7.632 4.621 1.00 91.25 72 GLY A N 1
ATOM 608 C CA . GLY A 1 72 ? 2.161 7.648 4.672 1.00 91.25 72 GLY A CA 1
ATOM 609 C C . GLY A 1 72 ? 2.787 8.866 4.014 1.00 91.25 72 GLY A C 1
ATOM 610 O O . GLY A 1 72 ? 2.195 9.478 3.129 1.00 91.25 72 GLY A O 1
ATOM 611 N N . TRP A 1 73 ? 4.018 9.182 4.416 1.00 84.94 73 TRP A N 1
ATOM 612 C CA . TRP A 1 73 ? 4.861 10.140 3.698 1.00 84.94 73 TRP A CA 1
ATOM 613 C C . TRP A 1 73 ? 5.773 9.390 2.728 1.00 84.94 73 TRP A C 1
ATOM 615 O O . TRP A 1 73 ? 6.447 8.422 3.091 1.00 84.94 73 TRP A O 1
ATOM 625 N N . LEU A 1 74 ? 5.817 9.850 1.485 1.00 77.25 74 LEU A N 1
ATOM 626 C CA . LEU A 1 74 ? 6.855 9.504 0.534 1.00 77.25 74 LEU A CA 1
ATOM 627 C C . LEU A 1 74 ? 8.174 10.124 1.016 1.00 77.25 74 LEU A C 1
ATOM 629 O O . LEU A 1 74 ? 8.219 11.214 1.581 1.00 77.25 74 LEU A O 1
ATOM 633 N N . SER A 1 75 ? 9.267 9.376 0.882 1.00 71.69 75 SER A N 1
ATOM 634 C CA . SER A 1 75 ? 10.566 9.814 1.390 1.00 71.69 75 SER A CA 1
ATOM 635 C C . SER A 1 75 ? 11.076 10.973 0.547 1.00 71.69 75 SER A C 1
ATOM 637 O O . SER A 1 75 ? 11.292 10.798 -0.646 1.00 71.69 75 SER A O 1
ATOM 639 N N . PHE A 1 76 ? 11.395 12.105 1.170 1.00 65.44 76 PHE A N 1
ATOM 640 C CA . PHE A 1 76 ? 11.980 13.270 0.498 1.00 65.44 76 PHE A CA 1
ATOM 641 C C . PHE A 1 76 ? 13.238 12.952 -0.339 1.00 65.44 76 PHE A C 1
ATOM 643 O O . PHE A 1 76 ? 13.538 13.622 -1.326 1.00 65.44 76 PHE A O 1
ATOM 650 N N . VAL A 1 77 ? 14.004 11.919 0.035 1.00 66.00 77 VAL A N 1
ATOM 651 C CA . VAL A 1 77 ? 15.155 11.457 -0.762 1.00 66.00 77 VAL A CA 1
ATOM 652 C C . VAL A 1 77 ? 14.697 10.839 -2.083 1.00 66.00 77 VAL A C 1
ATOM 654 O O . VAL A 1 77 ? 15.348 11.037 -3.106 1.00 66.00 77 VAL A O 1
ATOM 657 N N . ASP A 1 78 ? 13.582 10.113 -2.061 1.00 66.19 78 ASP A N 1
ATOM 658 C CA . ASP A 1 78 ? 12.994 9.493 -3.242 1.00 66.19 78 ASP A CA 1
ATOM 659 C C . ASP A 1 78 ? 12.315 10.517 -4.163 1.00 66.19 78 ASP A C 1
ATOM 661 O O . ASP A 1 78 ? 12.345 10.317 -5.374 1.00 66.19 78 ASP A O 1
ATOM 665 N N . GLU A 1 79 ? 11.797 11.619 -3.611 1.00 68.50 79 GLU A N 1
ATOM 666 C CA . GLU A 1 79 ? 11.172 12.737 -4.343 1.00 68.50 79 GLU A CA 1
ATOM 667 C C . GLU A 1 79 ? 12.163 13.530 -5.208 1.00 68.50 79 GLU A C 1
ATOM 669 O O . GLU A 1 79 ? 11.805 14.121 -6.225 1.00 68.50 79 GLU A O 1
ATOM 674 N N . ARG A 1 80 ? 13.447 13.539 -4.826 1.00 77.44 80 ARG A N 1
ATOM 675 C CA . ARG A 1 80 ? 14.501 14.246 -5.573 1.00 77.44 80 ARG A CA 1
ATOM 676 C C . ARG A 1 80 ? 14.865 13.575 -6.896 1.00 77.44 80 ARG A C 1
ATOM 678 O O . ARG A 1 80 ? 15.442 14.240 -7.753 1.00 77.44 80 ARG A O 1
ATOM 685 N N . ASP A 1 81 ? 14.587 12.279 -7.041 1.00 82.75 81 ASP A N 1
ATOM 686 C CA . ASP A 1 81 ? 14.800 11.514 -8.272 1.00 82.75 81 ASP A CA 1
ATOM 687 C C . ASP A 1 81 ? 13.449 11.332 -8.991 1.00 82.75 81 ASP A C 1
ATOM 689 O O . ASP A 1 81 ? 12.652 10.481 -8.580 1.00 82.75 81 ASP A O 1
ATOM 693 N N . PRO A 1 82 ? 13.185 12.082 -10.081 1.00 84.31 82 PRO A N 1
ATOM 694 C CA . PRO A 1 82 ? 11.890 12.061 -10.758 1.00 84.31 82 PRO A CA 1
ATOM 695 C C . PRO A 1 82 ? 11.495 10.682 -11.295 1.00 84.31 82 PRO A C 1
ATOM 697 O O . PRO A 1 82 ? 10.310 10.347 -11.320 1.00 84.31 82 PRO A O 1
ATOM 700 N N . GLU A 1 83 ? 12.463 9.863 -11.724 1.00 84.94 83 GLU A N 1
ATOM 701 C CA . GLU A 1 83 ? 12.175 8.517 -12.232 1.00 84.94 83 GLU A CA 1
ATOM 702 C C . GLU A 1 83 ? 11.750 7.600 -11.084 1.00 84.94 83 GLU A C 1
ATOM 704 O O . GLU A 1 83 ? 10.791 6.828 -11.188 1.00 84.94 83 GLU A O 1
ATOM 709 N N . ASN A 1 84 ? 12.461 7.685 -9.962 1.00 82.62 84 ASN A N 1
ATOM 710 C CA . ASN A 1 84 ? 12.160 6.887 -8.789 1.00 82.62 84 ASN A CA 1
ATOM 711 C C . ASN A 1 84 ? 10.822 7.276 -8.151 1.00 82.62 84 ASN A C 1
ATOM 713 O O . ASN A 1 84 ? 10.053 6.374 -7.802 1.00 82.62 84 ASN A O 1
ATOM 717 N N . HIS A 1 85 ? 10.543 8.576 -8.065 1.00 84.44 85 HIS A N 1
ATOM 718 C CA . HIS A 1 85 ? 9.269 9.127 -7.621 1.00 84.44 85 HIS A CA 1
ATOM 719 C C . HIS A 1 85 ? 8.114 8.619 -8.498 1.00 84.44 85 HIS A C 1
ATOM 721 O O . HIS A 1 85 ? 7.263 7.869 -8.019 1.00 84.44 85 HIS A O 1
ATOM 727 N N . ALA A 1 86 ? 8.168 8.845 -9.818 1.00 87.25 86 ALA A N 1
ATOM 728 C CA . ALA A 1 86 ? 7.128 8.389 -10.747 1.00 87.25 86 ALA A CA 1
ATOM 729 C C . ALA A 1 86 ? 6.903 6.866 -10.693 1.00 87.25 86 ALA A C 1
ATOM 731 O O . ALA A 1 86 ? 5.775 6.372 -10.767 1.00 87.25 86 ALA A O 1
ATOM 732 N N . ARG A 1 87 ? 7.978 6.086 -10.530 1.00 87.25 87 ARG A N 1
ATOM 733 C CA . ARG A 1 87 ? 7.894 4.629 -10.382 1.00 87.25 87 ARG A CA 1
ATOM 734 C C . ARG A 1 87 ? 7.209 4.214 -9.077 1.00 87.25 87 ARG A C 1
ATOM 736 O O . ARG A 1 87 ? 6.501 3.204 -9.077 1.00 87.25 87 ARG A O 1
ATOM 743 N N . ARG A 1 88 ? 7.450 4.917 -7.967 1.00 86.50 88 ARG A N 1
ATOM 744 C CA . ARG A 1 88 ? 6.794 4.651 -6.676 1.00 86.50 88 ARG A CA 1
ATOM 745 C C . ARG A 1 88 ? 5.319 5.028 -6.733 1.00 86.50 88 ARG A C 1
ATOM 747 O O . ARG A 1 88 ? 4.487 4.192 -6.382 1.00 86.50 88 ARG A O 1
ATOM 754 N N . ASP A 1 89 ? 5.004 6.200 -7.260 1.00 89.75 89 ASP A N 1
ATOM 755 C CA . ASP A 1 89 ? 3.632 6.674 -7.442 1.00 89.75 89 ASP A CA 1
ATOM 756 C C . ASP A 1 89 ? 2.813 5.695 -8.263 1.00 89.75 89 ASP A C 1
ATOM 758 O O . ASP A 1 89 ? 1.730 5.267 -7.861 1.00 89.75 89 ASP A O 1
ATOM 762 N N . HIS A 1 90 ? 3.393 5.230 -9.368 1.00 91.00 90 HIS A N 1
ATOM 763 C CA . HIS A 1 90 ? 2.756 4.239 -10.214 1.00 91.00 90 HIS A CA 1
ATOM 764 C C . HIS A 1 90 ? 2.442 2.933 -9.464 1.00 91.00 90 HIS A C 1
ATOM 766 O O . HIS A 1 90 ? 1.439 2.280 -9.749 1.00 91.00 90 HIS A O 1
ATOM 772 N N . ILE A 1 91 ? 3.270 2.526 -8.494 1.00 92.00 91 ILE A N 1
ATOM 773 C CA . ILE A 1 91 ? 2.986 1.345 -7.667 1.00 92.00 91 ILE A CA 1
ATOM 774 C C . ILE A 1 91 ? 1.782 1.597 -6.761 1.00 92.00 91 ILE A C 1
ATOM 776 O O . ILE A 1 91 ? 0.895 0.748 -6.721 1.00 92.00 91 ILE A O 1
ATOM 780 N N . TYR A 1 92 ? 1.734 2.735 -6.071 1.00 93.31 92 TYR A N 1
ATOM 781 C CA . TYR A 1 92 ? 0.631 3.101 -5.180 1.00 93.31 92 TYR A CA 1
ATOM 782 C C . TYR A 1 92 ? -0.696 3.237 -5.945 1.00 93.31 92 TYR A C 1
ATOM 784 O O . TYR A 1 92 ? -1.694 2.596 -5.600 1.00 93.31 92 TYR A O 1
ATOM 792 N N . GLN A 1 93 ? -0.696 3.969 -7.059 1.00 94.44 93 GLN A N 1
ATOM 793 C CA . GLN A 1 93 ? -1.887 4.236 -7.873 1.00 94.44 93 GLN A CA 1
ATOM 794 C C . GLN A 1 93 ? -2.559 2.958 -8.404 1.00 94.44 93 GLN A C 1
ATOM 796 O O . GLN A 1 93 ? -3.791 2.877 -8.460 1.00 94.44 93 GLN A O 1
ATOM 801 N N . LYS A 1 94 ? -1.780 1.913 -8.729 1.00 94.88 94 LYS A N 1
ATOM 802 C CA . LYS A 1 94 ? -2.318 0.598 -9.136 1.00 94.88 94 LYS A CA 1
ATOM 803 C C . LYS A 1 94 ? -3.270 -0.005 -8.114 1.00 94.88 94 LYS A C 1
ATOM 805 O O . LYS A 1 94 ? -4.219 -0.676 -8.502 1.00 94.88 94 LYS A O 1
ATOM 810 N N . PHE A 1 95 ? -3.023 0.230 -6.828 1.00 95.75 95 PHE A N 1
ATOM 811 C CA . PHE A 1 95 ? -3.852 -0.288 -5.741 1.00 95.75 95 PHE A CA 1
ATOM 812 C C . PHE A 1 95 ? -4.890 0.725 -5.253 1.00 95.75 95 PHE A C 1
ATOM 814 O O . PHE A 1 95 ? -5.633 0.436 -4.323 1.00 95.75 95 PHE A O 1
ATOM 821 N N . GLY A 1 96 ? -5.005 1.870 -5.935 1.00 95.75 96 GLY A N 1
ATOM 822 C CA . GLY A 1 96 ? -6.005 2.893 -5.646 1.00 95.75 96 GLY A CA 1
ATOM 823 C C . GLY A 1 96 ? -5.610 3.886 -4.567 1.00 95.75 96 GLY A C 1
ATOM 824 O O . GLY A 1 96 ? -6.492 4.571 -4.070 1.00 95.75 96 GLY A O 1
ATOM 825 N N . PHE A 1 97 ? -4.325 3.970 -4.227 1.00 95.88 97 PHE A N 1
ATOM 826 C CA . PHE A 1 97 ? -3.841 5.067 -3.403 1.00 95.88 97 PHE A CA 1
ATOM 827 C C . PHE A 1 97 ? -3.966 6.384 -4.168 1.00 95.88 97 PHE A C 1
ATOM 829 O O . PHE A 1 97 ? -3.690 6.453 -5.371 1.00 95.88 97 PHE A O 1
ATOM 836 N N . GLU A 1 98 ? -4.344 7.413 -3.433 1.00 95.38 98 GLU A N 1
ATOM 837 C CA . GLU A 1 98 ? -4.310 8.806 -3.842 1.00 95.38 98 GLU A CA 1
ATOM 838 C C . GLU A 1 98 ? -3.005 9.428 -3.331 1.00 95.38 98 GLU A C 1
ATOM 840 O O . GLU A 1 98 ? -2.465 9.012 -2.303 1.00 95.38 98 GLU A O 1
ATOM 845 N N . ILE A 1 99 ? -2.469 10.385 -4.087 1.00 91.56 99 ILE A N 1
ATOM 846 C CA . ILE A 1 99 ? -1.191 11.039 -3.794 1.00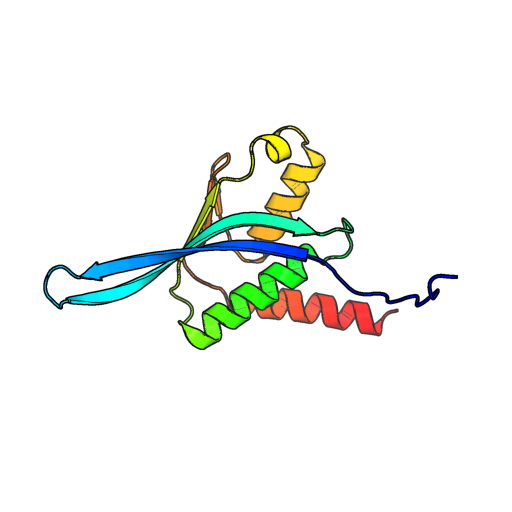 91.56 99 ILE A CA 1
ATOM 847 C C . ILE A 1 99 ? -1.430 12.545 -3.837 1.00 91.56 99 ILE A C 1
ATOM 849 O O . ILE A 1 99 ? -1.923 13.060 -4.841 1.00 91.56 99 ILE A O 1
ATOM 853 N N . ASP A 1 100 ? -1.107 13.223 -2.741 1.00 89.06 100 ASP A N 1
ATOM 854 C CA . ASP A 1 100 ? -1.178 14.674 -2.590 1.00 89.06 100 ASP A CA 1
ATOM 855 C C . ASP A 1 100 ? 0.200 15.197 -2.165 1.00 89.06 100 ASP A C 1
ATOM 857 O O . ASP A 1 100 ? 0.599 15.103 -1.001 1.00 89.06 100 ASP A O 1
ATOM 861 N N . GLY A 1 101 ? 0.971 15.669 -3.147 1.00 85.62 101 GLY A N 1
ATOM 862 C CA . GLY A 1 101 ? 2.382 16.000 -2.965 1.00 85.62 101 GLY A CA 1
ATOM 863 C C . GLY A 1 101 ? 3.176 14.787 -2.477 1.00 85.62 101 GLY A C 1
ATOM 864 O O . GLY A 1 101 ? 3.211 13.752 -3.134 1.00 85.62 101 GLY A O 1
ATOM 865 N N . GLU A 1 102 ? 3.785 14.914 -1.301 1.00 84.44 102 GLU A N 1
ATOM 866 C CA . GLU A 1 102 ? 4.577 13.847 -0.678 1.00 84.44 102 GLU A CA 1
ATOM 867 C C . GLU A 1 102 ? 3.723 12.896 0.178 1.00 84.44 102 GLU A C 1
ATOM 869 O O . GLU A 1 102 ? 4.256 11.983 0.802 1.00 84.44 102 GLU A O 1
ATOM 874 N N . TYR A 1 103 ? 2.409 13.099 0.265 1.00 89.50 103 TYR A N 1
ATOM 875 C CA . TYR A 1 103 ? 1.532 12.294 1.108 1.00 89.50 103 TYR A CA 1
ATOM 876 C C . TYR A 1 103 ? 0.742 11.279 0.280 1.00 89.50 103 TYR A C 1
ATOM 878 O O . TYR A 1 103 ? 0.145 11.619 -0.739 1.00 89.50 103 TYR A O 1
ATOM 886 N N . THR A 1 104 ? 0.711 10.025 0.730 1.00 92.25 104 THR A N 1
ATOM 887 C CA . THR A 1 104 ? -0.050 8.940 0.100 1.00 92.25 104 THR A CA 1
ATOM 888 C C . THR A 1 104 ? -1.117 8.416 1.045 1.00 92.25 104 THR A C 1
ATOM 890 O O . THR A 1 104 ? -0.870 8.254 2.243 1.00 92.25 104 THR A O 1
ATOM 893 N N . TYR A 1 105 ? -2.307 8.136 0.517 1.00 95.62 105 TYR A N 1
ATOM 894 C CA . TYR A 1 105 ? -3.401 7.594 1.312 1.00 95.62 105 TYR A CA 1
ATOM 895 C C . TYR A 1 105 ? -4.306 6.648 0.527 1.00 95.62 105 TYR A C 1
ATOM 897 O O . TYR A 1 105 ? -4.498 6.771 -0.680 1.00 95.62 105 TYR A O 1
ATOM 905 N N . LEU A 1 106 ? -4.894 5.695 1.240 1.00 96.56 106 LEU A N 1
ATOM 906 C CA . LEU A 1 106 ? -5.880 4.744 0.745 1.00 96.56 106 LEU A CA 1
ATOM 907 C C . LEU A 1 106 ? -7.000 4.640 1.777 1.00 96.56 106 LEU A C 1
ATOM 909 O O . LEU A 1 106 ? -6.769 4.200 2.898 1.00 96.56 106 LEU A O 1
ATOM 913 N N . ARG A 1 107 ? -8.226 5.001 1.391 1.00 94.25 107 ARG A N 1
ATOM 914 C CA . ARG A 1 107 ? -9.397 4.973 2.292 1.00 94.25 107 ARG A CA 1
ATOM 915 C C . ARG A 1 107 ? -10.025 3.586 2.455 1.00 94.25 107 ARG A C 1
ATOM 917 O O . ARG A 1 107 ? -10.906 3.390 3.282 1.00 94.25 107 ARG A O 1
ATOM 924 N N . GLY A 1 108 ? -9.618 2.637 1.621 1.00 94.94 108 GLY A N 1
ATOM 925 C CA . GLY A 1 108 ? -10.112 1.272 1.658 1.00 94.94 108 GLY A CA 1
ATOM 926 C C . GLY A 1 108 ? -9.453 0.406 0.597 1.00 94.94 108 GLY A C 1
ATOM 927 O O . GLY A 1 108 ? -9.089 0.862 -0.488 1.00 94.94 108 GLY A O 1
ATOM 928 N N . ILE A 1 109 ? -9.300 -0.871 0.913 1.00 96.81 109 ILE A N 1
ATOM 929 C CA . ILE A 1 109 ? -8.635 -1.847 0.062 1.00 96.81 109 ILE A CA 1
ATOM 930 C C . ILE A 1 109 ? -9.591 -2.316 -1.041 1.00 96.81 109 ILE A C 1
ATOM 932 O O . ILE A 1 109 ? -10.609 -2.953 -0.770 1.00 96.81 109 ILE A O 1
ATOM 936 N N . SER A 1 110 ? -9.224 -2.083 -2.304 1.00 97.19 110 SER A N 1
ATOM 937 C CA . SER A 1 110 ? -9.931 -2.656 -3.455 1.00 97.19 110 SER A CA 1
ATOM 938 C C . SER A 1 110 ? -9.415 -4.064 -3.774 1.00 97.19 110 SER A C 1
ATOM 940 O O . SER A 1 110 ? -8.313 -4.237 -4.303 1.00 97.19 110 SER A O 1
ATOM 942 N N . LEU A 1 111 ? -10.231 -5.086 -3.488 1.00 96.94 111 LEU A N 1
ATOM 943 C CA . LEU A 1 111 ? -9.905 -6.476 -3.837 1.00 96.94 111 LEU A CA 1
ATOM 944 C C . LEU A 1 111 ? -9.796 -6.680 -5.352 1.00 96.94 111 LEU A C 1
ATOM 946 O O . LEU A 1 111 ? -8.942 -7.440 -5.801 1.00 96.94 111 LEU A O 1
ATOM 950 N N . GLU A 1 112 ? -10.612 -5.976 -6.137 1.00 96.88 112 GLU A N 1
ATOM 951 C CA . GLU A 1 112 ? -10.569 -6.015 -7.602 1.00 96.88 112 GLU A CA 1
ATOM 952 C C . GLU A 1 112 ? -9.187 -5.604 -8.124 1.00 96.88 112 GLU A C 1
ATOM 954 O O . GLU A 1 112 ? -8.538 -6.386 -8.817 1.00 96.88 112 GLU A O 1
ATOM 959 N N . LYS A 1 113 ? -8.670 -4.447 -7.689 1.00 96.44 113 LYS A N 1
ATOM 960 C CA . LYS A 1 113 ? -7.336 -3.963 -8.083 1.00 96.44 113 LYS A CA 1
ATOM 961 C C . LYS A 1 113 ? -6.217 -4.929 -7.687 1.00 96.44 113 LYS A C 1
ATOM 963 O O . LYS A 1 113 ? -5.275 -5.150 -8.450 1.00 96.44 113 LYS A O 1
ATOM 968 N N . ILE A 1 114 ? -6.326 -5.552 -6.510 1.00 96.19 114 ILE A N 1
ATOM 969 C CA . ILE A 1 114 ? -5.372 -6.581 -6.071 1.00 96.19 114 ILE A CA 1
ATOM 970 C C . ILE A 1 114 ? -5.413 -7.792 -7.006 1.00 96.19 114 ILE A C 1
ATOM 972 O O . ILE A 1 114 ? -4.365 -8.264 -7.456 1.00 96.19 114 ILE A O 1
ATOM 976 N N . LEU A 1 115 ? -6.609 -8.305 -7.299 1.00 94.94 115 LEU A N 1
ATOM 977 C CA . LEU A 1 115 ? -6.795 -9.475 -8.153 1.00 94.94 115 LEU A CA 1
ATOM 978 C C . LEU A 1 115 ? -6.351 -9.201 -9.594 1.00 94.94 115 LEU A C 1
ATOM 980 O O . LEU A 1 115 ? -5.726 -10.070 -10.204 1.00 94.94 115 LEU A O 1
ATOM 984 N N . GLU A 1 116 ? -6.581 -7.997 -10.115 1.00 94.62 116 GLU A N 1
ATOM 985 C CA . GLU A 1 116 ? -6.071 -7.569 -11.417 1.00 94.62 116 GLU A CA 1
ATOM 986 C C . GLU A 1 116 ? -4.542 -7.615 -11.486 1.00 94.62 116 GLU A C 1
ATOM 988 O O . GLU A 1 116 ? -3.984 -8.204 -12.417 1.00 94.62 116 GLU A O 1
ATOM 993 N N . GLU A 1 117 ? -3.838 -7.032 -10.510 1.00 92.94 117 GLU A N 1
ATOM 994 C CA . GLU A 1 117 ? -2.371 -7.063 -10.493 1.00 92.94 117 GLU A CA 1
ATOM 995 C C . GLU A 1 117 ? -1.839 -8.495 -10.314 1.00 92.94 117 GLU A C 1
ATOM 997 O O . GLU A 1 117 ? -0.877 -8.890 -10.988 1.00 92.94 117 GLU A O 1
ATOM 1002 N N . LYS A 1 118 ? -2.501 -9.324 -9.490 1.00 91.12 118 LYS A N 1
ATOM 1003 C CA . LYS A 1 118 ? -2.179 -10.757 -9.370 1.00 91.12 118 LYS A CA 1
ATOM 1004 C C . LYS A 1 118 ? -2.373 -11.490 -10.705 1.00 91.12 118 LYS A C 1
ATOM 1006 O O . LYS A 1 118 ? -1.495 -12.254 -11.114 1.00 91.12 118 LYS A O 1
ATOM 1011 N N . ALA A 1 119 ? -3.458 -11.223 -11.430 1.00 90.62 119 ALA A N 1
ATOM 1012 C CA . ALA A 1 119 ? -3.737 -11.828 -12.730 1.00 90.62 119 ALA A CA 1
ATOM 1013 C C . ALA A 1 119 ? -2.730 -11.397 -13.811 1.00 90.62 119 ALA A C 1
ATOM 1015 O O . ALA A 1 119 ? -2.223 -12.249 -14.547 1.00 90.62 119 ALA A O 1
ATOM 1016 N N . LYS A 1 120 ? -2.385 -10.102 -13.886 1.00 88.69 120 LYS A N 1
ATOM 1017 C CA . LYS A 1 120 ? -1.369 -9.572 -14.819 1.00 88.69 120 LYS A CA 1
ATOM 1018 C C . LYS A 1 120 ? -0.025 -10.277 -14.630 1.00 88.69 120 LYS A C 1
ATOM 1020 O O . LYS A 1 120 ? 0.611 -10.662 -15.611 1.00 88.69 120 LYS A O 1
ATOM 1025 N N . ARG A 1 121 ? 0.386 -10.502 -13.380 1.00 82.56 121 ARG A N 1
ATOM 1026 C CA . ARG A 1 121 ? 1.609 -11.246 -13.043 1.00 82.56 121 ARG A CA 1
ATOM 1027 C C . ARG A 1 121 ? 1.537 -12.710 -13.478 1.00 82.56 121 ARG A C 1
ATOM 1029 O O . ARG A 1 121 ? 2.447 -13.187 -14.148 1.00 82.56 121 ARG A O 1
ATOM 1036 N N . ASN A 1 122 ? 0.449 -13.407 -13.153 1.00 78.75 122 ASN A N 1
ATOM 1037 C CA . ASN A 1 122 ? 0.298 -14.825 -13.492 1.00 78.75 122 ASN A CA 1
ATOM 1038 C C . ASN A 1 122 ? 0.291 -15.074 -15.006 1.00 78.75 122 ASN A C 1
ATOM 1040 O O . ASN A 1 122 ? 0.766 -16.115 -15.452 1.00 78.75 122 ASN A O 1
ATOM 1044 N N . ARG A 1 123 ? -0.207 -14.121 -15.805 1.00 79.81 123 ARG A N 1
ATOM 1045 C CA . ARG A 1 123 ? -0.107 -14.186 -17.271 1.00 79.81 123 ARG A CA 1
ATOM 1046 C C . ARG A 1 123 ? 1.342 -14.076 -17.745 1.00 79.81 123 ARG A C 1
ATOM 1048 O O . ARG A 1 123 ? 1.757 -14.903 -18.542 1.00 79.81 123 ARG A O 1
ATOM 1055 N N . ARG A 1 124 ? 2.123 -13.128 -17.213 1.00 66.94 124 ARG A N 1
ATOM 1056 C CA . ARG A 1 124 ? 3.543 -12.940 -17.582 1.00 66.94 124 ARG A CA 1
ATOM 1057 C C . ARG A 1 124 ? 4.391 -14.185 -17.316 1.00 66.94 124 ARG A C 1
ATOM 1059 O O . ARG A 1 124 ? 5.187 -14.563 -18.166 1.00 66.94 124 ARG A O 1
ATOM 1066 N N . ASN A 1 125 ? 4.153 -14.862 -16.194 1.00 59.50 125 ASN A N 1
ATOM 1067 C CA . ASN A 1 125 ? 4.865 -16.095 -15.842 1.00 59.50 125 ASN A CA 1
ATOM 1068 C C . ASN A 1 125 ? 4.510 -17.296 -16.737 1.00 59.50 125 ASN A C 1
ATOM 1070 O O . ASN A 1 125 ? 5.223 -18.288 -16.709 1.00 59.50 125 ASN A O 1
ATOM 1074 N N . ARG A 1 126 ? 3.413 -17.240 -17.504 1.00 56.78 126 ARG A N 1
ATOM 1075 C CA . ARG A 1 126 ? 3.040 -18.283 -18.479 1.00 56.78 126 ARG A CA 1
ATOM 1076 C C . ARG A 1 126 ? 3.568 -18.003 -19.888 1.00 56.78 126 ARG A C 1
ATOM 1078 O O . ARG A 1 126 ? 3.381 -18.827 -20.773 1.00 56.78 126 ARG A O 1
ATOM 1085 N N . SER A 1 127 ? 4.137 -16.821 -20.110 1.00 53.22 127 SER A N 1
ATOM 1086 C CA . SER A 1 127 ? 4.642 -16.355 -21.409 1.00 53.22 127 SER A CA 1
ATOM 1087 C C . SER A 1 127 ? 6.172 -16.307 -21.472 1.00 53.22 127 SER A C 1
ATOM 1089 O O . SER A 1 127 ? 6.711 -15.796 -22.450 1.00 53.22 127 SER A O 1
ATOM 1091 N N . SER A 1 128 ? 6.843 -16.767 -20.412 1.00 46.94 128 SER A N 1
ATOM 1092 C CA . SER A 1 128 ? 8.303 -16.851 -20.262 1.00 46.94 128 SER A CA 1
ATOM 1093 C C . SER A 1 128 ? 8.709 -18.317 -20.245 1.00 46.94 128 SER A C 1
ATOM 1095 O O . SER A 1 128 ? 9.800 -18.620 -20.763 1.00 46.94 128 SER A O 1
#

Radius of gyration: 16.88 Å; chains: 1; bounding box: 51×38×48 Å

pLDDT: mean 83.41, std 14.42, range [38.47, 97.19]

Secondary structure (DSSP, 8-state):
-----------EEEEEEEEEEE-TTT--EEEEEEEEEEEEESSTTSSHHHHHHHHHHHHHHHHH-S--EEEEEPPHHHHTSHHHHHHHHHHHHHTT-EEETTEEEESS--HHHHHHHHHHHHHHTT--

Organism: NCBI:txid254358

Foldseek 3Di:
DDDPDPPPDWDKDWDKDWDWDQPVPPSDIDGAAIETEDIDTPDPPPCSRLVVVLVVLVVCCVPRNFQHKYKYFADPVQVVDPVSVVSVVVSLVLQPWDDDPRMIMDRTGDPVSSVVSVVVVVVVVVVD